Protein AF-A0A2P2JSZ1-F1 (afdb_monomer)

Structure (mmCIF, N/CA/C/O backbone):
data_AF-A0A2P2JSZ1-F1
#
_entry.id   AF-A0A2P2JSZ1-F1
#
loop_
_atom_site.group_PDB
_atom_site.id
_atom_site.type_symbol
_atom_site.label_atom_id
_atom_site.label_alt_id
_atom_site.label_comp_id
_atom_site.label_asym_id
_atom_site.label_entity_id
_atom_site.label_seq_id
_atom_site.pdbx_PDB_ins_code
_atom_site.Cartn_x
_atom_site.Cartn_y
_atom_site.Cartn_z
_atom_site.occupancy
_atom_site.B_iso_or_equiv
_atom_site.auth_seq_id
_atom_site.auth_comp_id
_atom_site.auth_asym_id
_atom_site.auth_atom_id
_atom_site.pdbx_PDB_model_num
ATOM 1 N N . MET A 1 1 ? 4.636 13.038 -25.156 1.00 45.97 1 MET A N 1
ATOM 2 C CA . MET A 1 1 ? 5.310 12.701 -23.878 1.00 45.97 1 MET A CA 1
ATOM 3 C C . MET A 1 1 ? 6.527 13.588 -23.607 1.00 45.97 1 MET A C 1
ATOM 5 O O . MET A 1 1 ? 6.708 13.957 -22.461 1.00 45.97 1 MET A O 1
ATOM 9 N N . ALA A 1 2 ? 7.318 13.991 -24.614 1.00 37.66 2 ALA A N 1
ATOM 10 C CA . ALA A 1 2 ? 8.454 14.906 -24.412 1.00 37.66 2 ALA A CA 1
ATOM 11 C C . ALA A 1 2 ? 8.053 16.355 -24.039 1.00 37.66 2 ALA A C 1
ATOM 13 O O . ALA A 1 2 ? 8.732 16.976 -23.231 1.00 37.66 2 ALA A O 1
ATOM 14 N N . ASP A 1 3 ? 6.916 16.863 -24.533 1.00 37.19 3 ASP A N 1
ATOM 15 C CA . ASP A 1 3 ? 6.483 18.252 -24.266 1.00 37.19 3 ASP A CA 1
ATOM 16 C C . ASP A 1 3 ? 5.994 18.524 -22.834 1.00 37.19 3 ASP A C 1
ATOM 18 O O . ASP A 1 3 ? 6.003 19.665 -22.381 1.00 37.19 3 ASP A O 1
ATOM 22 N N . GLN A 1 4 ? 5.592 17.497 -22.079 1.00 47.41 4 GLN A N 1
ATOM 23 C CA . GLN A 1 4 ? 5.136 17.683 -20.692 1.00 47.41 4 GLN A CA 1
ATOM 24 C C . GLN A 1 4 ? 6.303 17.870 -19.712 1.00 47.41 4 GLN A C 1
ATOM 26 O O . GLN A 1 4 ? 6.125 18.485 -18.664 1.00 47.41 4 GLN A O 1
ATOM 31 N N . ALA A 1 5 ? 7.506 17.411 -20.075 1.00 43.41 5 ALA A N 1
ATOM 32 C CA . ALA A 1 5 ? 8.717 17.644 -19.291 1.00 43.41 5 ALA A CA 1
ATOM 33 C C . ALA A 1 5 ? 9.179 19.112 -19.351 1.00 43.41 5 ALA A C 1
ATOM 35 O O . ALA A 1 5 ? 9.846 19.576 -18.431 1.00 43.41 5 ALA A O 1
ATOM 36 N N . ALA A 1 6 ? 8.800 19.853 -20.401 1.00 41.75 6 ALA A N 1
ATOM 37 C CA . ALA A 1 6 ? 9.182 21.252 -20.578 1.00 41.75 6 ALA A CA 1
ATOM 38 C C . ALA A 1 6 ? 8.296 22.236 -19.791 1.00 41.75 6 ALA A C 1
ATOM 40 O O . ALA A 1 6 ? 8.751 23.330 -19.474 1.00 41.75 6 ALA A O 1
ATOM 41 N N . ASN A 1 7 ? 7.056 21.856 -19.452 1.00 36.38 7 ASN A N 1
ATOM 42 C CA . ASN A 1 7 ? 6.050 22.797 -18.941 1.00 36.38 7 ASN A CA 1
ATOM 43 C C . ASN A 1 7 ? 5.644 22.606 -17.471 1.00 36.38 7 ASN A C 1
ATOM 45 O O . ASN A 1 7 ? 4.663 23.205 -17.037 1.00 36.38 7 ASN A O 1
ATOM 49 N N . GLY A 1 8 ? 6.351 21.772 -16.699 1.00 42.62 8 GLY A N 1
AT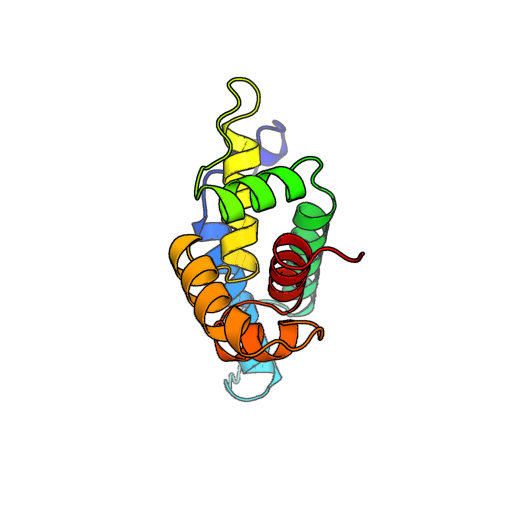OM 50 C CA . GLY A 1 8 ? 6.163 21.624 -15.242 1.00 42.62 8 GLY A CA 1
ATOM 51 C C . GLY A 1 8 ? 4.766 21.176 -14.781 1.00 42.62 8 GLY A C 1
ATOM 52 O O . GLY A 1 8 ? 4.538 20.977 -13.592 1.00 42.62 8 GLY A O 1
ATOM 53 N N . THR A 1 9 ? 3.827 20.987 -15.706 1.00 42.78 9 THR A N 1
ATOM 54 C CA . THR A 1 9 ? 2.455 20.583 -15.424 1.00 42.78 9 THR A CA 1
ATOM 55 C C . THR A 1 9 ? 2.421 19.064 -15.465 1.00 42.78 9 THR A C 1
ATOM 57 O O . THR A 1 9 ? 2.102 18.448 -16.483 1.00 42.78 9 THR A O 1
ATOM 60 N N . LEU A 1 10 ? 2.832 18.451 -14.356 1.00 50.66 10 LEU A N 1
ATOM 61 C CA . LEU A 1 10 ? 2.653 17.024 -14.142 1.00 50.66 10 LEU A CA 1
ATOM 62 C C . LEU A 1 10 ? 1.154 16.752 -14.013 1.00 50.66 10 LEU A C 1
ATOM 64 O O . LEU A 1 10 ? 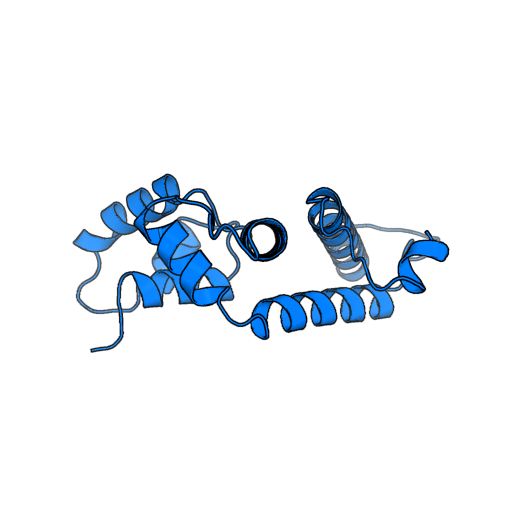0.546 17.001 -12.974 1.00 50.66 10 LEU A O 1
ATOM 68 N N . VAL A 1 11 ? 0.557 16.230 -15.084 1.00 51.78 11 VAL A N 1
ATOM 69 C CA . VAL A 1 11 ? -0.779 15.632 -15.044 1.00 51.78 11 VAL A CA 1
ATOM 70 C C . VAL A 1 11 ? -0.652 14.308 -14.288 1.00 51.78 11 VAL A C 1
ATOM 72 O O . VAL A 1 11 ? -0.605 13.226 -14.870 1.00 51.78 11 VAL A O 1
ATOM 75 N N . PHE A 1 12 ? -0.532 14.395 -12.965 1.00 54.84 12 PHE A N 1
ATOM 76 C CA . PHE A 1 12 ? -0.699 13.274 -12.051 1.00 54.84 12 PHE A CA 1
ATOM 77 C C . PHE A 1 12 ? -2.184 12.901 -12.071 1.00 54.84 12 PHE A C 1
ATOM 79 O O . PHE A 1 12 ? -2.949 13.336 -11.227 1.00 54.84 12 PHE A O 1
ATOM 86 N N . GLY A 1 13 ? -2.623 12.200 -13.114 1.00 55.06 13 GLY A N 1
ATOM 87 C CA . GLY A 1 13 ? -4.038 11.873 -13.316 1.00 55.06 13 GLY A CA 1
ATOM 88 C C . GLY A 1 13 ? -4.327 10.382 -13.404 1.00 55.06 13 GLY A C 1
ATOM 89 O O . GLY A 1 13 ? -5.488 9.996 -13.345 1.00 55.06 13 GLY A O 1
ATOM 90 N N . ASP A 1 14 ? -3.304 9.536 -13.546 1.00 64.12 14 ASP A N 1
ATOM 91 C CA . ASP A 1 14 ? -3.533 8.143 -13.904 1.00 64.12 14 ASP A CA 1
ATOM 92 C C . ASP A 1 14 ? -2.943 7.157 -12.892 1.00 64.12 14 ASP A C 1
ATOM 94 O O . ASP A 1 14 ? -1.738 6.904 -12.829 1.00 64.12 14 ASP A O 1
ATOM 98 N N . SER A 1 15 ? -3.830 6.567 -12.094 1.00 68.38 15 SER A N 1
ATOM 99 C CA . SER A 1 15 ? -3.499 5.469 -11.184 1.00 68.38 15 SER A CA 1
ATOM 100 C C . SER A 1 15 ? -3.024 4.196 -11.917 1.00 68.38 15 SER A C 1
ATOM 102 O O . SER A 1 15 ? -2.364 3.332 -11.327 1.00 68.38 15 SER A O 1
ATOM 104 N N . LEU A 1 16 ? -3.258 4.097 -13.236 1.00 77.00 16 LEU A N 1
ATOM 105 C CA . LEU A 1 16 ? -2.720 3.021 -14.072 1.00 77.00 16 LEU A CA 1
ATOM 106 C C . LEU A 1 16 ? -1.189 3.032 -14.119 1.00 77.00 16 LEU A C 1
ATOM 108 O O . LEU A 1 16 ? -0.591 1.967 -14.285 1.00 77.00 16 LEU A O 1
ATOM 112 N N . VAL A 1 17 ? -0.539 4.189 -1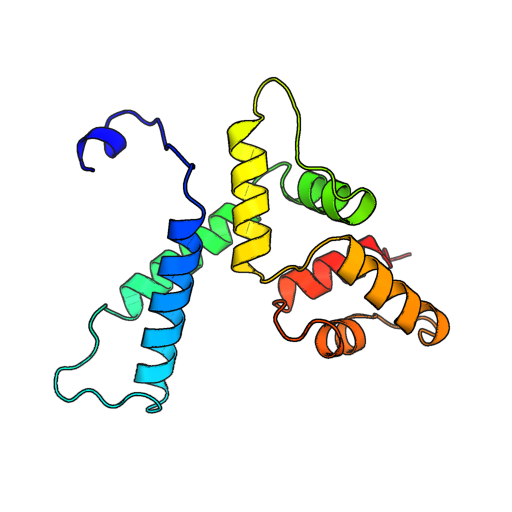3.928 1.00 82.12 17 VAL A N 1
ATOM 113 C CA . VAL A 1 17 ? 0.932 4.292 -13.899 1.00 82.12 17 VAL A CA 1
ATOM 114 C C . VAL A 1 17 ? 1.503 3.486 -12.734 1.00 82.12 17 VAL A C 1
ATOM 116 O O . VAL A 1 17 ? 2.417 2.681 -12.925 1.00 82.12 17 VAL A O 1
ATOM 119 N N . ILE A 1 18 ? 0.914 3.630 -11.543 1.00 88.12 18 ILE A N 1
ATOM 120 C CA . ILE A 1 18 ? 1.308 2.874 -10.350 1.00 88.12 18 ILE A CA 1
ATOM 121 C C . ILE A 1 18 ? 1.095 1.378 -10.555 1.00 88.12 18 ILE A C 1
ATOM 123 O O . ILE A 1 18 ? 1.996 0.577 -10.295 1.00 88.12 18 ILE A O 1
ATOM 127 N N . SER A 1 19 ? -0.071 1.000 -11.070 1.00 86.88 19 SER A N 1
ATOM 128 C CA . SER A 1 19 ? -0.403 -0.406 -11.309 1.00 86.88 19 SER A CA 1
ATOM 129 C C . SER A 1 19 ? 0.539 -1.055 -12.333 1.00 86.88 19 SER A C 1
ATOM 131 O O . SER A 1 19 ? 1.033 -2.162 -12.112 1.00 86.88 19 SER A O 1
ATOM 133 N N . SER A 1 20 ? 0.860 -0.340 -13.414 1.00 89.44 20 SER A N 1
ATOM 134 C CA . SER A 1 20 ? 1.788 -0.798 -14.456 1.00 89.44 20 SER A CA 1
ATOM 135 C C . SER A 1 20 ? 3.212 -0.952 -13.928 1.00 89.44 20 SER A C 1
ATOM 137 O O . SER A 1 20 ? 3.893 -1.928 -14.245 1.00 89.44 20 SER A O 1
ATOM 139 N N . LEU A 1 21 ? 3.663 -0.027 -13.076 1.00 91.19 21 LEU A N 1
ATOM 140 C CA . LEU A 1 21 ? 4.977 -0.132 -12.454 1.00 91.19 21 LEU A CA 1
ATOM 141 C C . LEU A 1 21 ? 5.050 -1.293 -11.457 1.00 91.19 21 LEU A C 1
ATOM 143 O O . LEU A 1 21 ? 6.030 -2.036 -11.478 1.00 91.19 21 LEU A O 1
ATOM 147 N N . LYS A 1 22 ? 4.018 -1.504 -10.627 1.00 91.75 22 LYS A N 1
ATOM 148 C CA . LYS A 1 22 ? 3.953 -2.680 -9.742 1.00 91.75 22 LYS A CA 1
ATOM 149 C C . LYS A 1 22 ? 4.016 -3.977 -10.545 1.00 91.75 22 LYS A C 1
ATOM 151 O O . LYS A 1 22 ? 4.773 -4.869 -10.179 1.00 91.75 22 LYS A O 1
ATOM 156 N N . LEU A 1 23 ? 3.310 -4.053 -11.675 1.00 91.88 23 LEU A N 1
ATOM 157 C CA . LEU A 1 23 ? 3.387 -5.200 -12.581 1.00 91.88 23 LEU A CA 1
ATOM 158 C C . LEU A 1 23 ? 4.809 -5.411 -13.125 1.00 91.88 23 LEU A C 1
ATOM 160 O O . LEU A 1 23 ? 5.307 -6.536 -13.110 1.00 91.88 23 LEU A O 1
ATOM 164 N N . ALA A 1 24 ? 5.479 -4.345 -13.570 1.00 93.19 24 ALA A N 1
ATOM 165 C CA . ALA A 1 24 ? 6.857 -4.422 -14.057 1.00 93.19 24 ALA A CA 1
ATOM 166 C C . ALA A 1 24 ? 7.837 -4.877 -12.960 1.00 93.19 24 ALA A C 1
ATOM 168 O O . ALA A 1 24 ? 8.726 -5.689 -13.228 1.00 93.19 24 ALA A O 1
ATOM 169 N N . LEU A 1 25 ? 7.649 -4.405 -11.722 1.00 93.00 25 LEU A N 1
ATOM 170 C CA . LEU A 1 25 ? 8.420 -4.839 -10.555 1.00 93.00 25 LEU A CA 1
ATOM 171 C C . LEU A 1 25 ? 8.192 -6.323 -10.255 1.00 93.00 25 LEU A C 1
ATOM 173 O O . LEU A 1 25 ? 9.164 -7.066 -10.144 1.00 93.00 25 LEU A O 1
ATOM 177 N N . THR A 1 26 ? 6.938 -6.780 -10.208 1.00 92.44 26 THR A N 1
ATOM 178 C CA . THR A 1 26 ? 6.600 -8.194 -9.978 1.00 92.44 26 THR A CA 1
ATOM 179 C C . THR A 1 26 ? 7.135 -9.098 -11.089 1.00 92.44 26 THR A C 1
ATOM 181 O O . THR A 1 26 ? 7.654 -10.176 -10.806 1.00 92.44 26 THR A O 1
ATOM 184 N N . TYR A 1 27 ? 7.067 -8.662 -12.352 1.00 93.19 27 TYR A N 1
ATOM 185 C CA . TYR A 1 27 ? 7.691 -9.371 -13.472 1.00 93.19 27 TYR A CA 1
ATOM 186 C C . TYR A 1 27 ? 9.202 -9.525 -13.258 1.00 93.19 27 TYR A C 1
ATOM 188 O O . TYR A 1 27 ? 9.745 -10.620 -13.413 1.00 93.19 27 TYR A O 1
ATOM 196 N N . ASN A 1 28 ? 9.884 -8.436 -12.891 1.00 92.12 28 ASN A N 1
ATOM 197 C CA . ASN A 1 28 ? 11.329 -8.449 -12.698 1.00 92.12 28 ASN A CA 1
ATOM 198 C C . ASN A 1 28 ? 11.732 -9.317 -11.497 1.00 92.12 28 ASN A C 1
ATOM 200 O O . ASN A 1 28 ? 12.664 -10.105 -11.607 1.00 92.12 28 ASN A O 1
ATOM 204 N N . GLU A 1 29 ? 10.990 -9.253 -10.393 1.00 91.25 29 GLU A N 1
ATOM 205 C CA . GLU A 1 29 ? 11.190 -10.114 -9.223 1.00 91.25 29 GLU A CA 1
ATOM 206 C C . GLU A 1 29 ? 11.000 -11.598 -9.567 1.00 91.25 29 GLU A C 1
ATOM 208 O O . GLU A 1 29 ? 11.809 -12.446 -9.183 1.00 91.25 29 GLU A O 1
ATOM 213 N N . ALA A 1 30 ? 9.965 -11.933 -10.340 1.00 91.75 30 ALA A N 1
ATOM 214 C CA . ALA A 1 30 ? 9.726 -13.299 -10.791 1.00 91.75 30 ALA A CA 1
ATOM 215 C C . ALA A 1 30 ? 10.835 -13.803 -11.733 1.00 91.75 30 ALA A C 1
ATOM 217 O O . ALA A 1 30 ? 11.213 -14.972 -11.662 1.00 91.75 30 ALA A O 1
ATOM 218 N N . LEU A 1 31 ? 11.399 -12.928 -12.570 1.00 90.38 31 LEU A N 1
ATOM 219 C CA . LEU A 1 31 ? 12.556 -13.249 -13.406 1.00 90.38 31 LEU A CA 1
ATOM 220 C C . LEU A 1 31 ? 13.822 -13.477 -12.563 1.00 90.38 31 LEU A C 1
ATOM 222 O O . LEU A 1 31 ? 14.509 -14.477 -12.748 1.00 90.38 31 LEU A O 1
ATOM 226 N N . LEU A 1 32 ? 14.118 -12.581 -11.615 1.00 88.19 32 LEU A N 1
ATOM 227 C CA . LEU A 1 32 ? 15.304 -12.665 -10.753 1.00 88.19 32 LEU A CA 1
ATOM 228 C C . LEU A 1 32 ? 15.257 -13.862 -9.793 1.00 88.19 32 LEU A C 1
ATOM 230 O O . LEU A 1 32 ? 16.287 -14.465 -9.514 1.00 88.19 32 LEU A O 1
ATOM 234 N N . SER A 1 33 ? 14.067 -14.228 -9.315 1.00 90.00 33 SER A N 1
ATOM 235 C CA . SER A 1 33 ? 13.853 -15.411 -8.469 1.00 90.00 33 SER A CA 1
ATOM 236 C C . SER A 1 33 ? 13.832 -16.732 -9.246 1.00 90.00 33 SER A C 1
ATOM 238 O O . SER A 1 33 ? 13.675 -17.791 -8.642 1.00 90.00 33 SER A O 1
ATOM 240 N N . GLY A 1 34 ? 13.955 -16.696 -10.579 1.00 88.31 34 GLY A N 1
ATOM 241 C CA . GLY A 1 34 ? 13.906 -17.883 -11.438 1.00 88.31 34 GLY A CA 1
ATOM 242 C C . GLY A 1 34 ? 12.507 -18.486 -11.613 1.00 88.31 34 GLY A C 1
ATOM 243 O O . GLY A 1 34 ? 12.369 -19.530 -12.247 1.00 88.31 34 GLY A O 1
ATOM 244 N N . ARG A 1 35 ? 11.456 -17.836 -11.090 1.00 89.88 35 ARG A N 1
ATOM 245 C CA . ARG A 1 35 ? 10.052 -18.249 -11.275 1.00 89.88 35 ARG A CA 1
ATOM 246 C C . ARG A 1 35 ? 9.574 -18.041 -12.711 1.00 89.88 35 ARG A C 1
ATOM 248 O O . ARG A 1 35 ? 8.694 -18.762 -13.171 1.00 89.88 35 ARG A O 1
ATOM 255 N N . LEU A 1 36 ? 10.140 -17.055 -13.403 1.00 87.31 36 LEU A N 1
ATOM 256 C CA . LEU A 1 36 ? 9.998 -16.859 -14.840 1.00 87.31 36 LEU A CA 1
ATOM 257 C C . LEU A 1 36 ? 11.332 -17.163 -15.514 1.00 87.31 36 LEU A C 1
ATOM 259 O O . LEU A 1 36 ? 12.352 -16.557 -15.198 1.00 87.31 36 LEU A O 1
ATOM 263 N N . THR A 1 37 ? 11.316 -18.073 -16.482 1.00 82.88 37 THR A N 1
ATOM 264 C CA . THR A 1 37 ? 12.479 -18.372 -17.318 1.00 82.88 37 THR A CA 1
ATOM 265 C C . THR A 1 37 ? 12.380 -17.593 -18.622 1.00 82.88 37 THR A C 1
ATOM 267 O O . THR A 1 37 ? 11.407 -17.750 -19.360 1.00 82.88 37 THR A O 1
ATOM 270 N N . ASN A 1 38 ? 13.389 -16.784 -18.941 1.00 78.06 38 ASN A N 1
ATOM 271 C CA . ASN A 1 38 ? 13.492 -16.127 -20.241 1.00 78.06 38 ASN A CA 1
ATOM 272 C C . ASN A 1 38 ? 14.899 -16.323 -20.812 1.00 78.06 38 ASN A C 1
ATOM 274 O O . ASN A 1 38 ? 15.891 -15.937 -20.200 1.00 78.06 38 ASN A O 1
ATOM 278 N N . THR A 1 39 ? 14.977 -16.910 -22.004 1.00 73.25 39 THR A N 1
ATOM 279 C CA . THR A 1 39 ? 16.237 -17.181 -22.711 1.00 73.25 39 THR A CA 1
ATOM 280 C C . THR A 1 39 ? 16.868 -15.925 -23.316 1.00 73.25 39 THR A C 1
ATOM 282 O O . THR A 1 39 ? 18.046 -15.944 -23.658 1.00 73.25 39 THR A O 1
ATOM 285 N N . ARG A 1 40 ? 16.110 -14.826 -23.437 1.00 77.62 40 ARG A N 1
ATOM 286 C CA . ARG A 1 40 ? 16.555 -13.539 -24.003 1.00 77.62 40 ARG A CA 1
ATOM 287 C C . ARG A 1 40 ? 16.836 -12.461 -22.946 1.00 77.62 40 ARG A C 1
ATOM 289 O O . ARG A 1 40 ? 17.051 -11.309 -23.308 1.00 77.62 40 ARG A O 1
ATOM 296 N N . GLY A 1 41 ? 16.847 -12.814 -21.659 1.00 74.00 41 GLY A N 1
ATOM 297 C CA . GLY A 1 41 ? 17.004 -11.855 -20.560 1.00 74.00 41 GLY A CA 1
ATOM 298 C C . GLY A 1 41 ? 15.705 -11.121 -20.195 1.00 74.00 41 GLY A C 1
ATOM 299 O O . GLY A 1 41 ? 14.612 -11.529 -20.580 1.00 74.00 41 GLY A O 1
ATOM 300 N N . GLY A 1 42 ? 15.802 -10.060 -19.389 1.00 79.31 42 GLY A N 1
ATOM 301 C CA . GLY A 1 42 ? 14.641 -9.275 -18.946 1.00 79.31 42 GLY A CA 1
ATOM 302 C C . GLY A 1 42 ? 14.180 -8.233 -19.966 1.00 79.31 42 GLY A C 1
ATOM 303 O O . GLY A 1 42 ? 15.004 -7.646 -20.656 1.00 79.31 42 GLY A O 1
ATOM 304 N N . ILE A 1 43 ? 12.867 -7.967 -20.026 1.00 84.25 43 ILE A N 1
ATOM 305 C CA . ILE A 1 43 ? 12.280 -6.919 -20.888 1.00 84.25 43 ILE A CA 1
ATOM 306 C C . ILE A 1 43 ? 12.754 -5.525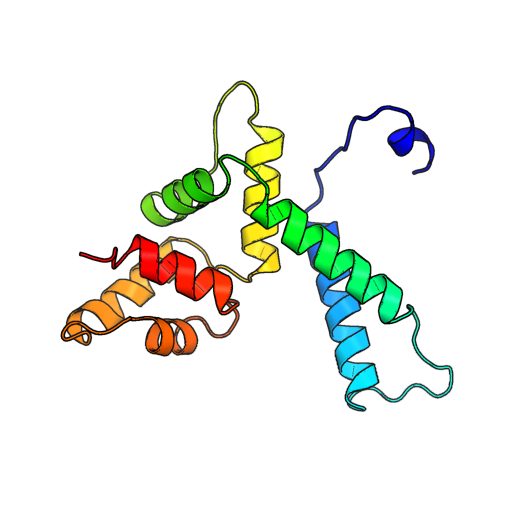 -20.453 1.00 84.25 43 ILE A C 1
ATOM 308 O O . ILE A 1 43 ? 13.038 -4.670 -21.285 1.00 84.25 43 ILE A O 1
ATOM 312 N N . VAL A 1 44 ? 12.845 -5.304 -19.139 1.00 84.81 44 VAL A N 1
ATOM 313 C CA . VAL A 1 44 ? 13.267 -4.038 -18.531 1.00 84.81 44 VAL A CA 1
ATOM 314 C C . VAL A 1 44 ? 14.435 -4.305 -17.587 1.00 84.81 44 VAL A C 1
ATOM 316 O O . VAL A 1 44 ? 14.451 -5.317 -16.881 1.00 84.81 44 VAL A O 1
ATOM 319 N N . GLN A 1 45 ? 15.411 -3.394 -17.566 1.00 87.88 45 GLN A N 1
ATOM 320 C CA . GLN A 1 45 ? 16.566 -3.480 -16.675 1.00 87.88 45 GLN A CA 1
ATOM 321 C C . GLN A 1 45 ? 16.139 -3.371 -15.203 1.00 87.88 45 GLN A C 1
ATOM 323 O O . GLN A 1 45 ? 15.405 -2.459 -14.822 1.00 87.88 45 GLN A O 1
ATOM 328 N N . SER A 1 46 ? 16.639 -4.282 -14.365 1.00 88.31 46 SER A N 1
ATOM 329 C CA . SER A 1 46 ? 16.319 -4.333 -12.930 1.00 88.31 46 SER A CA 1
ATOM 330 C C . SER A 1 46 ? 16.762 -3.075 -12.183 1.00 88.31 46 SER A C 1
ATOM 332 O O . SER A 1 46 ? 16.018 -2.566 -11.351 1.00 88.31 46 SER A O 1
ATOM 334 N N . ILE A 1 47 ? 17.938 -2.533 -12.518 1.00 90.31 47 ILE A N 1
ATOM 335 C CA . ILE A 1 47 ? 18.478 -1.312 -11.902 1.00 90.31 47 ILE A CA 1
ATOM 336 C C . ILE A 1 47 ? 17.541 -0.128 -12.149 1.00 90.31 47 ILE A C 1
ATOM 338 O O . ILE A 1 47 ? 17.190 0.578 -11.210 1.00 90.31 47 ILE A O 1
ATOM 342 N N . PHE A 1 48 ? 17.080 0.047 -13.390 1.00 91.69 48 PHE A N 1
ATOM 343 C CA . PHE A 1 48 ? 16.143 1.113 -13.746 1.00 91.69 48 PHE A CA 1
ATOM 344 C C . PHE A 1 48 ? 14.832 1.013 -12.953 1.00 91.69 48 PHE A C 1
ATOM 346 O O . PHE A 1 48 ? 14.380 2.001 -12.375 1.00 91.69 48 PHE A O 1
ATOM 353 N N . LEU A 1 49 ? 14.250 -0.188 -12.863 1.00 92.88 49 LEU A N 1
ATOM 354 C CA . LEU A 1 49 ? 13.043 -0.415 -12.064 1.00 92.88 49 LEU A CA 1
ATOM 355 C C . LEU A 1 49 ? 13.278 -0.166 -10.569 1.00 92.88 49 LEU A C 1
ATOM 357 O O . LEU A 1 49 ? 12.423 0.419 -9.908 1.00 92.88 49 LEU A O 1
ATOM 361 N N . GLY A 1 50 ? 14.440 -0.560 -10.044 1.00 91.69 50 GLY A N 1
ATOM 362 C CA . GLY A 1 50 ? 14.840 -0.275 -8.667 1.00 91.69 50 GLY A CA 1
ATOM 363 C C . GLY A 1 50 ? 14.936 1.226 -8.385 1.00 91.69 50 GLY A C 1
ATOM 364 O O . GLY A 1 50 ? 14.428 1.691 -7.365 1.00 91.69 50 GLY A O 1
ATOM 365 N N . SER A 1 51 ? 15.515 1.999 -9.308 1.00 93.31 51 SER A N 1
ATOM 366 C CA . SER A 1 51 ? 15.570 3.462 -9.214 1.00 93.31 51 SER A CA 1
ATOM 367 C C . SER A 1 51 ? 14.177 4.095 -9.240 1.00 93.31 51 SER A C 1
ATOM 369 O O . SER A 1 51 ? 13.895 4.956 -8.412 1.00 93.31 51 SER A O 1
ATOM 371 N N . LEU A 1 52 ? 13.283 3.639 -10.127 1.00 92.69 52 LEU A N 1
ATOM 372 C CA . LEU A 1 52 ? 11.897 4.124 -10.176 1.00 92.69 52 LEU A CA 1
ATOM 373 C C . LEU A 1 52 ? 11.127 3.814 -8.891 1.00 92.69 52 LEU A C 1
ATOM 375 O O . LEU A 1 52 ? 10.438 4.685 -8.364 1.00 92.69 52 LEU A O 1
ATOM 379 N N . LYS A 1 53 ? 11.267 2.588 -8.369 1.00 93.38 53 LYS A N 1
ATOM 380 C CA . LYS A 1 53 ? 10.666 2.177 -7.096 1.00 93.38 53 LYS A CA 1
ATOM 381 C C . LYS A 1 53 ? 11.077 3.135 -5.978 1.00 93.38 53 LYS A C 1
ATOM 383 O O . LYS A 1 53 ? 10.215 3.683 -5.296 1.00 93.38 53 LYS A O 1
ATOM 388 N N . LYS A 1 54 ? 12.385 3.370 -5.840 1.00 93.19 54 LYS A N 1
ATOM 389 C CA . LYS A 1 54 ? 12.943 4.261 -4.819 1.00 93.19 54 LYS A CA 1
ATOM 390 C C . LYS A 1 54 ? 12.428 5.694 -4.972 1.00 93.19 54 LYS A C 1
ATOM 392 O O . LYS A 1 54 ? 12.011 6.283 -3.984 1.00 93.19 54 LYS A O 1
ATOM 397 N N . GLN A 1 55 ? 12.396 6.219 -6.197 1.00 91.62 55 GLN A N 1
ATOM 398 C CA . GLN A 1 55 ? 11.908 7.573 -6.467 1.00 91.62 55 GLN A CA 1
ATOM 399 C C . GLN A 1 55 ? 10.447 7.758 -6.032 1.00 91.62 55 GLN A C 1
ATOM 401 O O . GLN A 1 55 ? 10.103 8.787 -5.458 1.00 91.62 55 GLN A O 1
ATOM 406 N N . ILE A 1 56 ? 9.584 6.768 -6.284 1.00 91.00 56 ILE A N 1
ATOM 407 C CA . ILE A 1 56 ? 8.180 6.821 -5.851 1.00 91.00 56 ILE A CA 1
ATOM 408 C C . ILE A 1 56 ? 8.067 6.725 -4.335 1.00 91.00 56 ILE A C 1
ATOM 410 O O . ILE A 1 56 ? 7.319 7.491 -3.736 1.00 91.00 56 ILE A O 1
ATOM 414 N N . GLU A 1 57 ? 8.807 5.815 -3.703 1.00 92.06 57 GLU A N 1
ATOM 415 C CA . GLU A 1 57 ? 8.796 5.675 -2.244 1.00 92.06 57 GLU A CA 1
ATOM 416 C C . GLU A 1 57 ? 9.277 6.953 -1.546 1.00 92.06 57 GLU A C 1
ATOM 418 O O . GLU A 1 57 ? 8.672 7.375 -0.562 1.00 92.06 57 GLU A O 1
ATOM 423 N N . GLU A 1 58 ? 10.315 7.604 -2.072 1.00 91.06 58 GLU A N 1
ATOM 424 C CA . GLU A 1 58 ? 10.791 8.901 -1.583 1.00 91.06 58 GLU A CA 1
ATOM 425 C C . GLU A 1 58 ? 9.759 10.007 -1.814 1.00 91.06 58 GLU A C 1
ATOM 427 O O . GLU A 1 58 ? 9.467 10.761 -0.891 1.00 91.06 58 GLU A O 1
ATOM 432 N N . MET A 1 59 ? 9.143 10.071 -2.998 1.00 89.69 59 MET A N 1
ATOM 433 C CA . MET A 1 59 ? 8.097 11.053 -3.297 1.00 89.69 59 MET A CA 1
ATOM 434 C C . MET A 1 59 ? 6.900 10.923 -2.344 1.00 89.69 59 MET A C 1
ATOM 436 O O . MET A 1 59 ? 6.412 11.925 -1.828 1.00 89.69 59 MET A O 1
ATOM 440 N N . LEU A 1 60 ? 6.448 9.694 -2.076 1.00 90.19 60 LEU A N 1
ATOM 441 C CA . LEU A 1 60 ? 5.356 9.435 -1.138 1.00 90.19 60 LEU A CA 1
ATOM 442 C C . LEU A 1 60 ? 5.761 9.755 0.310 1.00 90.19 60 LEU A C 1
ATOM 444 O O . LEU A 1 60 ? 4.943 10.256 1.070 1.00 90.19 60 LEU A O 1
ATOM 448 N N . ARG A 1 61 ? 7.014 9.510 0.709 1.00 86.44 61 ARG A N 1
ATOM 449 C CA . ARG A 1 61 ? 7.495 9.819 2.069 1.00 86.44 61 ARG A CA 1
ATOM 450 C C . ARG A 1 61 ? 7.715 11.311 2.319 1.00 86.44 61 ARG A C 1
ATOM 452 O O . ARG A 1 61 ? 7.478 11.767 3.432 1.00 86.44 61 ARG A O 1
ATOM 459 N N . CYS A 1 62 ? 8.181 12.054 1.319 1.00 78.38 62 CYS A N 1
ATOM 460 C CA . CYS A 1 62 ? 8.505 13.478 1.441 1.00 78.38 62 CYS A CA 1
ATOM 461 C C . CYS A 1 62 ? 7.295 14.402 1.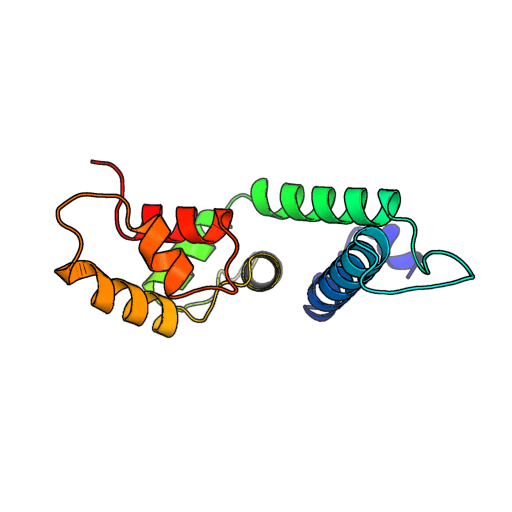239 1.00 78.38 62 CYS A C 1
ATOM 463 O O . CYS A 1 62 ? 7.436 15.615 1.374 1.00 78.38 62 CYS A O 1
ATOM 465 N N . SER A 1 63 ? 6.122 13.863 0.894 1.00 81.12 63 SER A N 1
ATOM 466 C CA . SER A 1 63 ? 4.919 14.670 0.706 1.00 81.12 63 SER A CA 1
ATOM 467 C C . SER A 1 63 ? 4.410 15.213 2.039 1.00 81.12 63 SER A C 1
ATOM 469 O O . SER A 1 63 ? 3.835 14.481 2.849 1.00 81.12 63 SER A O 1
ATOM 471 N N . GLU A 1 64 ? 4.549 16.522 2.231 1.00 77.31 64 GLU A N 1
ATOM 472 C CA . GLU A 1 64 ? 3.863 17.240 3.303 1.00 77.31 64 GLU A CA 1
ATOM 473 C C . GLU A 1 64 ? 2.342 17.040 3.165 1.00 77.31 64 GLU A C 1
ATOM 475 O O . GLU A 1 64 ? 1.803 17.022 2.060 1.00 77.31 64 GLU A O 1
ATOM 480 N N . GLY A 1 65 ? 1.642 16.812 4.277 1.00 83.81 65 GLY A N 1
ATOM 481 C CA . GLY A 1 65 ? 0.185 16.617 4.290 1.00 83.81 65 GLY A CA 1
ATOM 482 C C . GLY A 1 65 ? -0.308 15.194 3.996 1.00 83.81 65 GLY A C 1
ATOM 483 O O . GLY A 1 65 ? -1.339 14.813 4.546 1.00 83.81 65 GLY A O 1
ATOM 484 N N . LEU A 1 66 ? 0.449 14.354 3.275 1.00 89.69 66 LEU A N 1
ATOM 485 C CA . LEU A 1 66 ? -0.013 13.003 2.906 1.00 89.69 66 LEU A CA 1
ATOM 486 C C . LEU A 1 66 ? -0.335 12.130 4.127 1.00 89.69 66 LEU A C 1
ATOM 488 O O . LEU A 1 66 ? -1.293 11.361 4.104 1.00 89.69 66 LEU A O 1
ATOM 492 N N . LYS A 1 67 ? 0.437 12.258 5.212 1.00 90.38 67 LYS A N 1
ATOM 493 C CA . LYS A 1 67 ? 0.163 11.536 6.465 1.00 90.38 67 LYS A CA 1
ATOM 494 C C . LYS A 1 67 ? -1.172 11.964 7.089 1.00 90.38 67 LYS A C 1
ATOM 496 O O . LYS A 1 67 ? -1.934 11.112 7.537 1.00 90.38 67 LYS A O 1
ATOM 501 N N . ASN A 1 68 ? -1.491 13.258 7.063 1.00 90.56 68 ASN A N 1
ATOM 502 C CA . ASN A 1 68 ? -2.767 13.770 7.571 1.00 90.56 68 ASN A CA 1
ATOM 503 C C . ASN A 1 68 ? -3.939 13.335 6.685 1.00 90.56 68 ASN A C 1
ATOM 505 O O . ASN A 1 68 ? -4.991 12.953 7.198 1.00 90.56 68 ASN A O 1
ATOM 509 N N . ASP A 1 69 ? -3.745 13.341 5.367 1.00 92.00 69 ASP A N 1
ATOM 510 C CA . ASP A 1 69 ? -4.725 12.853 4.397 1.00 92.00 69 ASP A CA 1
ATOM 511 C C . ASP A 1 69 ? -4.992 11.355 4.583 1.00 92.00 69 ASP A C 1
ATOM 513 O O . ASP A 1 69 ? -6.146 10.923 4.616 1.00 92.00 69 ASP A O 1
ATOM 517 N N . LEU A 1 70 ? -3.934 10.564 4.795 1.00 93.69 70 LEU A N 1
ATOM 518 C CA . LEU A 1 70 ? -4.042 9.147 5.126 1.00 93.69 70 LEU A CA 1
ATOM 519 C C . LEU A 1 70 ? -4.833 8.950 6.421 1.00 93.69 70 LEU A C 1
ATOM 521 O O . LEU A 1 70 ? -5.743 8.130 6.447 1.00 93.69 70 LEU A O 1
ATOM 525 N N . TYR A 1 71 ? -4.528 9.698 7.480 1.00 92.50 71 TYR A N 1
ATOM 526 C CA . TYR A 1 71 ? -5.226 9.575 8.763 1.00 92.50 71 TYR A CA 1
ATOM 527 C C . TYR A 1 71 ? -6.701 9.979 8.647 1.00 92.50 71 TYR A C 1
ATOM 529 O O . TYR A 1 71 ? -7.574 9.268 9.141 1.00 92.50 71 TYR A O 1
ATOM 537 N N . THR A 1 72 ? -7.001 11.051 7.913 1.00 93.31 72 THR A N 1
ATOM 538 C CA . THR A 1 72 ? -8.377 11.473 7.607 1.00 93.31 72 THR A CA 1
ATOM 539 C C . THR A 1 72 ? -9.132 10.392 6.830 1.00 93.31 72 THR A C 1
ATOM 541 O O . THR A 1 72 ? -10.294 10.097 7.134 1.00 93.31 72 THR A O 1
ATOM 544 N N . TYR A 1 73 ? -8.471 9.751 5.864 1.00 94.44 73 TYR A N 1
ATOM 545 C CA . TYR A 1 73 ? -9.024 8.627 5.115 1.00 94.44 73 TYR A CA 1
ATOM 546 C C . TYR A 1 73 ? -9.235 7.389 5.998 1.00 94.44 73 TYR A C 1
ATOM 548 O O . TYR A 1 73 ? -10.284 6.747 5.920 1.00 94.44 73 TYR A O 1
ATOM 556 N N . LEU A 1 74 ? -8.287 7.050 6.874 1.00 93.81 74 LEU A N 1
ATOM 557 C CA . LEU A 1 74 ? -8.426 5.934 7.813 1.00 93.81 74 LEU A CA 1
ATOM 558 C C . LEU A 1 74 ? -9.594 6.167 8.780 1.00 93.81 74 LEU A C 1
ATOM 560 O O . LEU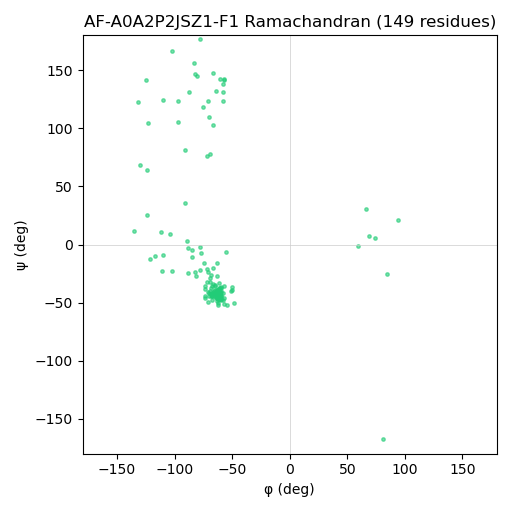 A 1 74 ? -10.399 5.253 8.988 1.00 93.81 74 LEU A O 1
ATOM 564 N N . ASP A 1 75 ? -9.741 7.390 9.289 1.00 92.75 75 ASP A N 1
ATOM 565 C CA . ASP A 1 75 ? -10.807 7.762 10.216 1.00 92.75 75 ASP A CA 1
ATOM 566 C C . ASP A 1 75 ? -12.184 7.820 9.556 1.00 92.75 75 ASP A C 1
ATOM 568 O O . ASP A 1 75 ? -13.142 7.240 10.050 1.00 92.75 75 ASP A O 1
ATOM 572 N N . SER A 1 76 ? -12.325 8.503 8.426 1.00 91.06 76 SER A N 1
ATOM 573 C CA . SER A 1 76 ? -13.648 8.849 7.886 1.00 91.06 76 SER A CA 1
ATOM 574 C C . SER A 1 76 ? -13.948 8.217 6.527 1.00 91.06 76 SER A C 1
ATOM 576 O O . SER A 1 76 ? -15.084 8.274 6.058 1.00 91.06 76 SER A O 1
ATOM 578 N N . GLY A 1 77 ? -12.949 7.608 5.886 1.00 90.56 77 GLY A N 1
ATOM 579 C CA . GLY A 1 77 ? -13.025 7.155 4.497 1.00 90.56 77 GLY A CA 1
ATOM 580 C C . GLY A 1 77 ? -13.088 8.298 3.482 1.00 90.56 77 GLY A C 1
ATOM 581 O O . GLY A 1 77 ? -13.334 8.038 2.306 1.00 90.56 77 GLY A O 1
ATOM 582 N N . ARG A 1 78 ? -12.917 9.553 3.917 1.00 90.50 78 ARG A N 1
ATOM 583 C CA . ARG A 1 78 ? -12.977 10.725 3.041 1.00 90.50 78 ARG A CA 1
ATOM 584 C C . ARG A 1 78 ? -11.667 10.915 2.291 1.00 90.50 78 ARG A C 1
ATOM 586 O O . ARG A 1 78 ? -10.5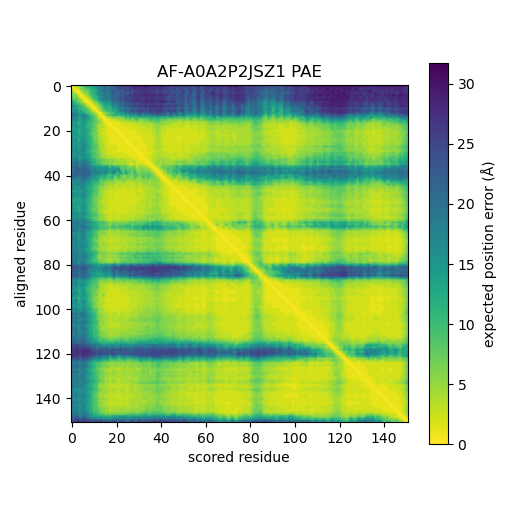91 10.654 2.821 1.00 90.50 78 ARG A O 1
ATOM 593 N N . TRP A 1 79 ? -11.796 11.388 1.059 1.00 89.19 79 TRP A N 1
ATOM 594 C CA . TRP A 1 79 ? -10.676 11.852 0.253 1.00 89.19 79 TRP A CA 1
ATOM 595 C C . TRP A 1 79 ? -10.334 13.308 0.604 1.00 89.19 79 TRP A C 1
ATOM 597 O O . TRP A 1 79 ? -11.219 14.025 1.082 1.00 89.19 79 TRP A O 1
ATOM 607 N N . PRO A 1 80 ? -9.090 13.753 0.363 1.00 85.94 80 PRO A N 1
ATOM 608 C CA . PRO A 1 80 ? -8.703 15.153 0.505 1.00 85.94 80 PRO A CA 1
ATOM 609 C C . PRO A 1 80 ? -9.575 16.029 -0.403 1.00 85.94 80 PRO A C 1
ATOM 611 O O . PRO A 1 80 ? -9.636 15.789 -1.605 1.00 85.94 80 PRO A O 1
ATOM 614 N N . SER A 1 81 ? -10.267 17.021 0.161 1.00 72.50 81 SER A N 1
ATOM 615 C CA . SER A 1 81 ? -11.220 17.867 -0.580 1.00 72.50 81 SER A CA 1
ATOM 616 C C . SER A 1 81 ? -10.903 19.365 -0.488 1.00 72.50 81 SER A C 1
ATOM 618 O O . SER A 1 81 ? -11.812 20.188 -0.556 1.00 72.50 81 SER A O 1
ATOM 620 N N . ASP A 1 82 ? -9.642 19.742 -0.256 1.00 62.38 82 ASP A N 1
ATOM 621 C CA . ASP A 1 82 ? -9.283 21.157 -0.116 1.00 62.38 82 ASP A CA 1
ATOM 622 C C . ASP A 1 82 ? -9.267 21.874 -1.475 1.00 62.38 82 ASP A C 1
ATOM 624 O O . ASP A 1 82 ? -8.432 21.593 -2.337 1.00 62.38 82 ASP A O 1
ATOM 628 N N . GLU A 1 83 ? -10.136 22.882 -1.607 1.00 57.31 83 GLU A N 1
ATOM 629 C CA . GLU A 1 83 ? -10.481 23.655 -2.818 1.00 57.31 83 GLU A CA 1
ATOM 630 C C . GLU A 1 83 ? -9.298 24.329 -3.558 1.00 57.31 83 GLU A C 1
ATOM 632 O O . GLU A 1 83 ? -9.478 24.906 -4.629 1.00 57.31 83 GLU A O 1
ATOM 637 N N . LYS A 1 84 ? -8.075 24.299 -3.006 1.00 58.81 84 LYS A N 1
ATOM 638 C CA . LYS A 1 84 ? -6.878 24.954 -3.578 1.00 58.81 84 LYS A CA 1
ATOM 639 C C . LYS A 1 84 ? -5.815 23.984 -4.110 1.00 58.81 84 LYS A C 1
ATOM 641 O O . LYS A 1 84 ? -5.035 2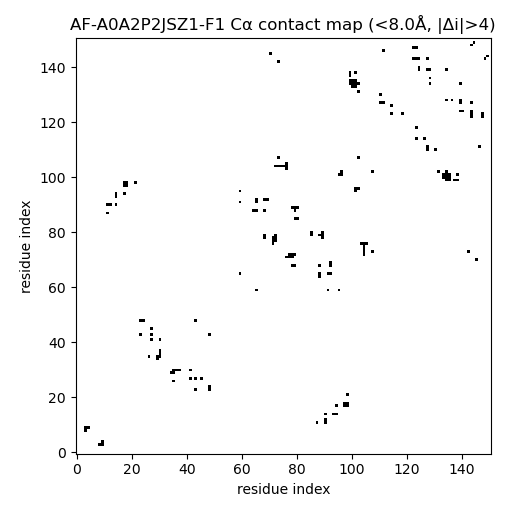4.381 -4.970 1.00 58.81 84 LYS A O 1
ATOM 646 N N . GLN A 1 85 ? -5.790 22.736 -3.631 1.00 58.50 85 GLN A N 1
ATOM 647 C CA . GLN A 1 85 ? -4.758 21.725 -3.941 1.00 58.50 85 GLN A CA 1
ATOM 648 C C . GLN A 1 85 ? -5.363 20.337 -4.261 1.00 58.50 85 GLN A C 1
ATOM 650 O O . GLN A 1 85 ? -4.650 19.334 -4.342 1.00 58.50 85 GLN A O 1
ATOM 655 N N . GLU A 1 86 ? -6.684 20.295 -4.450 1.00 62.22 86 GLU A N 1
ATOM 656 C CA . GLU A 1 86 ? -7.570 19.123 -4.415 1.00 62.22 86 GLU A CA 1
ATOM 657 C C . GLU A 1 86 ? -7.100 17.930 -5.263 1.00 62.22 86 GLU A C 1
ATOM 659 O O . GLU A 1 86 ? -7.226 16.770 -4.861 1.00 62.22 86 GLU A O 1
ATOM 664 N N . GLY A 1 87 ? -6.498 18.210 -6.423 1.00 71.50 87 GLY A N 1
ATOM 665 C CA . GLY A 1 87 ? -6.044 17.176 -7.350 1.00 71.50 87 GLY A CA 1
ATOM 666 C C . GLY A 1 87 ? -4.792 16.434 -6.884 1.00 71.50 87 GLY A C 1
ATOM 667 O O . GLY A 1 87 ? -4.734 15.211 -6.968 1.00 71.50 87 GLY A O 1
ATOM 668 N N . ILE A 1 88 ? -3.784 17.149 -6.378 1.00 79.75 88 ILE A N 1
ATOM 669 C CA . ILE A 1 88 ? -2.466 16.550 -6.116 1.00 79.75 88 ILE A CA 1
ATOM 670 C C . ILE A 1 88 ? -2.527 15.648 -4.884 1.00 79.75 88 ILE A C 1
ATOM 672 O O . ILE A 1 88 ? -2.081 14.505 -4.948 1.00 79.75 88 ILE A O 1
ATOM 676 N N . ASN A 1 89 ? -3.138 16.116 -3.795 1.00 84.94 89 ASN A N 1
ATOM 677 C CA . ASN A 1 89 ? -3.224 15.354 -2.547 1.00 84.94 89 ASN A CA 1
ATOM 678 C C . ASN A 1 89 ? -4.068 14.085 -2.714 1.00 84.94 89 ASN A C 1
ATOM 680 O O . ASN A 1 89 ? -3.664 13.005 -2.284 1.00 84.94 89 ASN A O 1
ATOM 684 N N . SER A 1 90 ? -5.197 14.187 -3.421 1.00 86.31 90 SER A N 1
ATOM 685 C CA . SER A 1 90 ? -6.029 13.027 -3.757 1.00 86.31 90 SER A CA 1
ATOM 686 C C . SER A 1 90 ? -5.269 11.999 -4.589 1.00 86.31 90 SER A C 1
ATOM 688 O O . SER A 1 90 ? -5.368 10.794 -4.340 1.00 86.31 90 SER A O 1
ATOM 690 N N . VAL A 1 91 ? -4.465 12.453 -5.553 1.00 86.38 91 VAL A N 1
ATOM 691 C CA . VAL A 1 91 ? -3.674 11.552 -6.391 1.00 86.38 91 VAL A CA 1
ATOM 692 C C . VAL A 1 91 ? -2.548 10.910 -5.590 1.00 86.38 91 VAL A C 1
ATOM 694 O O . VAL A 1 91 ? -2.398 9.691 -5.659 1.00 86.38 91 VAL A O 1
ATOM 697 N N . LEU A 1 92 ? -1.820 11.673 -4.773 1.00 88.88 92 LEU A N 1
ATOM 698 C CA . LEU A 1 92 ? -0.771 11.140 -3.902 1.00 88.88 92 LEU A CA 1
ATOM 699 C C . LEU A 1 92 ? -1.323 10.126 -2.899 1.00 88.88 92 LEU A C 1
ATOM 701 O O . LEU A 1 92 ? -0.733 9.057 -2.735 1.00 88.88 92 LEU A O 1
ATOM 705 N N . LEU A 1 93 ? -2.490 10.395 -2.306 1.00 91.12 93 LEU A N 1
ATOM 706 C CA . LEU A 1 93 ? -3.180 9.426 -1.460 1.00 91.12 93 LEU A CA 1
ATOM 707 C C . LEU A 1 93 ? -3.560 8.178 -2.259 1.00 91.12 93 LEU A C 1
ATOM 709 O O . LEU A 1 93 ? -3.276 7.066 -1.822 1.00 91.12 93 LEU A O 1
ATOM 713 N N . SER A 1 94 ? -4.135 8.326 -3.454 1.00 90.56 94 SER A N 1
ATOM 714 C CA . SER A 1 94 ? -4.501 7.173 -4.288 1.00 90.56 94 SER A CA 1
ATOM 715 C C . SER A 1 94 ? -3.282 6.312 -4.640 1.00 90.56 94 SER A C 1
ATOM 717 O O . SER A 1 94 ? -3.344 5.082 -4.578 1.00 90.56 94 SER A O 1
ATOM 719 N N . TRP A 1 95 ? -2.150 6.954 -4.931 1.00 91.75 95 TRP A N 1
ATOM 720 C CA . TRP A 1 95 ? -0.886 6.297 -5.222 1.00 91.75 95 TRP A CA 1
ATOM 721 C C . TRP A 1 95 ? -0.341 5.591 -3.992 1.00 91.75 95 TRP A C 1
ATOM 723 O O . TRP A 1 95 ? 0.048 4.435 -4.105 1.00 91.75 95 TRP A O 1
ATOM 733 N N . TYR A 1 96 ? -0.372 6.230 -2.821 1.00 93.38 96 TYR A N 1
ATOM 734 C CA . TYR A 1 96 ? 0.022 5.610 -1.559 1.00 93.38 96 TYR A CA 1
ATOM 735 C C . TYR A 1 96 ? -0.798 4.346 -1.283 1.00 93.38 96 TYR A C 1
ATOM 737 O O . TYR A 1 96 ? -0.233 3.270 -1.063 1.00 93.38 96 TYR A O 1
ATOM 745 N N . LEU A 1 97 ? -2.130 4.454 -1.357 1.00 93.56 97 LEU A N 1
ATOM 746 C CA . LEU A 1 97 ? -3.036 3.339 -1.091 1.00 93.56 97 LEU A CA 1
ATOM 747 C C . LEU A 1 97 ? -2.770 2.174 -2.056 1.00 93.56 97 LEU A C 1
ATOM 749 O O . LEU A 1 97 ? -2.651 1.028 -1.626 1.00 93.56 97 LEU A O 1
ATOM 753 N N . GLN A 1 98 ? -2.591 2.451 -3.350 1.00 92.75 98 GLN A N 1
ATOM 754 C CA . GLN A 1 98 ? -2.281 1.418 -4.340 1.00 92.75 98 GLN A CA 1
ATOM 755 C C . GLN A 1 98 ? -0.869 0.844 -4.190 1.00 92.75 98 GLN A C 1
ATOM 757 O O . GLN A 1 98 ? -0.684 -0.373 -4.302 1.00 92.75 98 GLN A O 1
ATOM 762 N N . TRP A 1 99 ? 0.132 1.690 -3.933 1.00 93.62 99 TRP A N 1
ATOM 763 C CA . TRP A 1 99 ? 1.536 1.301 -3.808 1.00 93.62 99 TRP A CA 1
ATOM 764 C C . TRP A 1 99 ? 1.728 0.344 -2.641 1.00 93.62 99 TRP A C 1
ATOM 766 O O . TRP A 1 99 ? 2.224 -0.770 -2.830 1.00 93.62 99 TRP A O 1
ATOM 776 N N . PHE A 1 100 ? 1.209 0.716 -1.474 1.00 93.62 100 PHE A N 1
ATOM 777 C CA . PHE A 1 100 ? 1.316 -0.077 -0.256 1.00 93.62 100 PHE A CA 1
ATOM 778 C C . PHE A 1 100 ? 0.176 -1.086 -0.068 1.00 93.62 100 PHE A C 1
ATOM 780 O O . PHE A 1 100 ? 0.163 -1.795 0.933 1.00 93.62 100 PHE A O 1
ATOM 787 N N . GLY A 1 101 ? -0.753 -1.200 -1.024 1.00 93.12 101 GLY A N 1
ATOM 788 C CA . GLY A 1 101 ? -1.823 -2.204 -0.991 1.00 93.12 101 GLY A CA 1
ATOM 789 C C . GLY A 1 101 ? -2.827 -1.992 0.144 1.00 93.12 101 GLY A C 1
ATOM 790 O O . GLY A 1 101 ? -3.378 -2.961 0.660 1.00 93.12 101 GLY A O 1
ATOM 791 N N . VAL A 1 102 ? -3.040 -0.739 0.547 1.00 95.00 102 VAL A N 1
ATOM 792 C CA . VAL A 1 102 ? -3.934 -0.361 1.642 1.00 95.00 102 VAL A CA 1
ATOM 793 C C . VAL A 1 102 ? -5.392 -0.574 1.216 1.00 95.00 102 VAL A C 1
ATOM 795 O O . VAL A 1 102 ? -5.824 -0.014 0.206 1.00 95.00 102 VAL A O 1
ATOM 798 N N . PRO A 1 103 ? -6.177 -1.367 1.962 1.00 93.94 103 PRO A N 1
ATOM 799 C CA . PRO A 1 103 ? -7.567 -1.634 1.622 1.00 93.94 103 PRO A CA 1
ATOM 800 C C . PRO A 1 103 ? -8.483 -0.460 2.003 1.00 93.94 103 PRO A C 1
ATOM 802 O O . PRO A 1 103 ? -8.066 0.536 2.594 1.00 93.94 103 PRO A O 1
ATOM 805 N N . ALA A 1 104 ? -9.770 -0.582 1.675 1.00 94.19 104 ALA A N 1
ATOM 806 C CA . ALA A 1 104 ? -10.773 0.407 2.058 1.00 94.19 104 ALA A CA 1
ATOM 807 C C . ALA A 1 104 ? -10.816 0.620 3.585 1.00 94.19 104 ALA A C 1
ATOM 809 O O . ALA A 1 104 ? -10.735 -0.350 4.345 1.00 94.19 104 ALA A O 1
ATOM 810 N N . SER A 1 105 ? -11.033 1.865 4.033 1.00 93.25 105 SER A N 1
ATOM 811 C CA . SER A 1 105 ? -11.124 2.216 5.467 1.00 93.25 105 SER A CA 1
ATOM 812 C C . SER A 1 105 ? -12.099 1.309 6.240 1.00 93.25 105 SER A C 1
ATOM 814 O O . SER A 1 105 ? -11.789 0.838 7.334 1.00 93.25 105 SER A O 1
ATOM 816 N N . SER A 1 106 ? -13.234 0.939 5.639 1.00 93.19 106 SER A N 1
ATOM 817 C CA . SER A 1 106 ? -14.210 0.017 6.240 1.00 93.19 106 SER A CA 1
ATOM 818 C C . SER A 1 106 ? -13.641 -1.379 6.540 1.00 93.19 106 SER A C 1
ATOM 820 O O . SER A 1 106 ? -13.963 -1.972 7.572 1.00 93.19 106 SER A O 1
ATOM 822 N N . VAL A 1 107 ? -12.770 -1.903 5.673 1.00 94.44 107 VAL A N 1
ATOM 823 C CA . VAL A 1 107 ? -12.092 -3.198 5.854 1.00 94.44 107 VAL A CA 1
ATOM 824 C C . VAL A 1 107 ? -11.051 -3.105 6.967 1.00 94.44 107 VAL A C 1
ATOM 826 O O . VAL A 1 107 ? -10.957 -4.017 7.792 1.00 94.44 107 VAL A O 1
ATOM 829 N N . ILE A 1 108 ? -10.309 -1.995 7.024 1.00 94.12 108 ILE A N 1
ATOM 830 C CA . ILE A 1 108 ? -9.310 -1.733 8.070 1.00 94.12 108 ILE A CA 1
ATOM 831 C C . ILE A 1 108 ? -9.997 -1.658 9.432 1.00 94.12 108 ILE A C 1
ATOM 833 O O . ILE A 1 108 ? -9.650 -2.420 10.330 1.00 94.12 108 ILE A O 1
ATOM 837 N N . LYS A 1 109 ? -11.043 -0.835 9.561 1.00 93.12 109 LYS A N 1
ATOM 838 C CA . LYS A 1 109 ? -11.826 -0.703 10.797 1.00 93.12 109 LYS A CA 1
ATOM 839 C C . LYS A 1 109 ? -12.404 -2.034 11.262 1.00 93.12 109 LYS A C 1
ATOM 841 O O . LYS A 1 109 ? -12.265 -2.398 12.424 1.00 93.12 109 LYS A O 1
ATOM 846 N N . LYS A 1 110 ? -12.994 -2.813 10.348 1.00 93.25 110 LYS A N 1
ATOM 847 C CA . LYS A 1 110 ? -13.510 -4.152 10.671 1.00 93.25 110 LYS A CA 1
ATOM 848 C C . LYS A 1 110 ? -12.402 -5.089 11.155 1.00 93.25 110 LYS A C 1
ATOM 850 O O . LYS A 1 110 ? -12.637 -5.903 12.044 1.00 93.25 110 LYS A O 1
ATOM 855 N N . SER A 1 111 ? -11.212 -4.998 10.569 1.00 92.44 111 SER A N 1
ATOM 856 C CA . SER A 1 111 ? -10.050 -5.780 10.999 1.00 92.44 111 SER A CA 1
ATOM 857 C C . SER A 1 111 ? -9.582 -5.354 12.389 1.00 92.44 111 SER A C 1
ATOM 859 O O . SER A 1 111 ? -9.345 -6.222 13.226 1.00 92.44 111 SER A O 1
ATOM 861 N N . MET A 1 112 ? -9.559 -4.046 12.661 1.00 90.50 112 MET A N 1
ATOM 862 C CA . MET A 1 112 ? -9.183 -3.486 13.958 1.00 90.50 112 MET A CA 1
ATOM 863 C C . MET A 1 112 ? -10.154 -3.910 15.068 1.00 90.50 112 MET A C 1
ATOM 865 O O . MET A 1 112 ? -9.731 -4.405 16.108 1.00 90.50 112 MET A O 1
ATOM 869 N N . GLU A 1 113 ? -11.464 -3.848 14.827 1.00 90.19 113 GLU A N 1
ATOM 870 C CA . GLU A 1 113 ? -12.466 -4.302 15.802 1.00 90.19 113 GLU A CA 1
ATOM 871 C C . GLU A 1 113 ? -12.336 -5.802 16.132 1.00 90.19 113 GLU A C 1
ATOM 873 O O . GLU A 1 113 ? -12.525 -6.212 17.276 1.00 90.19 113 GLU A O 1
ATOM 878 N N . ARG A 1 114 ? -11.928 -6.642 15.166 1.00 89.06 114 ARG A N 1
ATOM 879 C CA . ARG A 1 114 ? -11.702 -8.084 15.403 1.00 89.06 114 ARG A CA 1
ATOM 880 C C . ARG A 1 114 ? -10.502 -8.380 16.301 1.00 89.06 114 ARG A C 1
ATOM 882 O O . ARG A 1 114 ? -10.451 -9.465 16.889 1.00 89.06 114 ARG A O 1
ATOM 889 N N . ILE A 1 115 ? -9.519 -7.485 16.340 1.00 88.88 115 ILE A N 1
ATOM 890 C CA . ILE A 1 115 ? -8.281 -7.672 17.108 1.00 88.88 115 ILE A CA 1
ATOM 891 C C . ILE A 1 115 ? -8.289 -6.875 18.408 1.00 88.88 115 ILE A C 1
ATOM 893 O O . ILE A 1 115 ? -7.630 -7.292 19.354 1.00 88.88 115 ILE A O 1
ATOM 897 N N . LYS A 1 116 ? -9.095 -5.812 18.505 1.00 81.00 116 LYS A N 1
ATOM 898 C CA . LYS A 1 116 ? -9.256 -4.968 19.696 1.00 81.00 116 LYS A CA 1
ATOM 899 C C . LYS A 1 116 ? -9.548 -5.771 20.963 1.00 81.00 116 LYS A C 1
ATOM 901 O O . LYS A 1 116 ? -8.964 -5.506 22.003 1.00 81.00 116 LYS A O 1
ATOM 906 N N . SER A 1 117 ? -10.378 -6.811 20.872 1.00 71.12 117 SER A N 1
ATOM 907 C CA . SER A 1 117 ? -10.687 -7.688 22.012 1.00 71.12 117 SER A CA 1
ATOM 908 C C . SER A 1 117 ? -9.588 -8.710 22.345 1.00 71.12 117 SER A C 1
ATOM 910 O O . SER A 1 117 ? -9.722 -9.456 23.310 1.00 71.12 117 SER A O 1
ATOM 912 N N . LYS A 1 118 ? -8.545 -8.816 21.514 1.00 72.19 118 LYS A N 1
ATOM 913 C CA . LYS A 1 118 ? -7.446 -9.792 21.624 1.00 72.19 118 LYS A CA 1
ATOM 914 C C . LYS A 1 118 ? -6.113 -9.146 22.013 1.00 72.19 118 LYS A C 1
ATOM 916 O O . LYS A 1 118 ? -5.152 -9.864 22.270 1.00 72.19 118 LYS A O 1
ATOM 921 N N . LEU A 1 119 ? -6.050 -7.816 22.029 1.00 66.62 119 LEU A N 1
ATOM 922 C CA . LEU A 1 119 ? -4.847 -7.038 22.301 1.00 66.62 119 LEU A CA 1
ATOM 923 C C . LEU A 1 119 ? -4.825 -6.610 23.769 1.00 66.62 119 LEU A C 1
ATOM 925 O O . LEU A 1 119 ? -5.550 -5.716 24.186 1.00 66.62 119 LEU A O 1
ATOM 929 N N . LEU A 1 120 ? -3.973 -7.272 24.551 1.00 61.19 120 LEU A N 1
ATOM 930 C CA . LEU A 1 120 ? -3.757 -7.019 25.980 1.00 61.19 120 LEU A CA 1
ATOM 931 C C . LEU A 1 120 ? -2.627 -5.991 26.226 1.00 61.19 120 LEU A C 1
ATOM 933 O O . LEU A 1 120 ? -1.894 -6.140 27.194 1.00 61.19 120 LEU A O 1
ATOM 937 N N . SER A 1 121 ? -2.479 -4.972 25.364 1.00 59.97 121 SER A N 1
ATOM 938 C CA . SER A 1 121 ? -1.425 -3.920 25.396 1.00 59.97 121 SER A CA 1
ATOM 939 C C . SER A 1 121 ? -0.155 -4.147 24.553 1.00 59.97 121 SER A C 1
ATOM 941 O O . SER A 1 121 ? 0.868 -3.519 24.814 1.00 59.97 121 SER A O 1
ATOM 943 N N . SER A 1 122 ? -0.185 -4.997 23.520 1.00 70.38 122 SER A N 1
ATOM 944 C CA . SER A 1 122 ? 0.917 -5.115 22.542 1.00 70.38 122 SER A CA 1
ATOM 945 C C . SER A 1 122 ? 0.608 -4.394 21.224 1.00 70.38 122 SER A C 1
ATOM 947 O O . SER A 1 122 ? -0.546 -4.083 20.958 1.00 70.38 122 SER A O 1
ATOM 949 N N . SER A 1 123 ? 1.614 -4.179 20.367 1.00 78.62 123 SER A N 1
ATOM 950 C CA . SER A 1 123 ? 1.396 -3.721 18.982 1.00 78.62 123 SER A CA 1
ATOM 951 C C . SER A 1 123 ? 0.472 -4.682 18.223 1.00 78.62 123 SER A C 1
ATOM 953 O O . SER A 1 123 ? 0.562 -5.907 18.386 1.00 78.62 123 SER A O 1
ATOM 955 N N . SER A 1 124 ? -0.409 -4.134 17.381 1.00 86.38 124 SER A N 1
ATOM 956 C CA . SER A 1 124 ? -1.342 -4.917 16.566 1.00 86.38 124 SER A CA 1
ATOM 957 C C . SER A 1 124 ? -0.769 -5.331 15.206 1.00 86.38 124 SER A C 1
ATOM 959 O O . SER A 1 124 ? -1.396 -6.117 14.490 1.00 86.38 124 SER A O 1
ATOM 961 N N . VAL A 1 125 ? 0.457 -4.890 14.884 1.00 90.00 125 VAL A N 1
ATOM 962 C CA . VAL A 1 125 ? 1.149 -5.121 13.604 1.00 90.00 125 VAL A CA 1
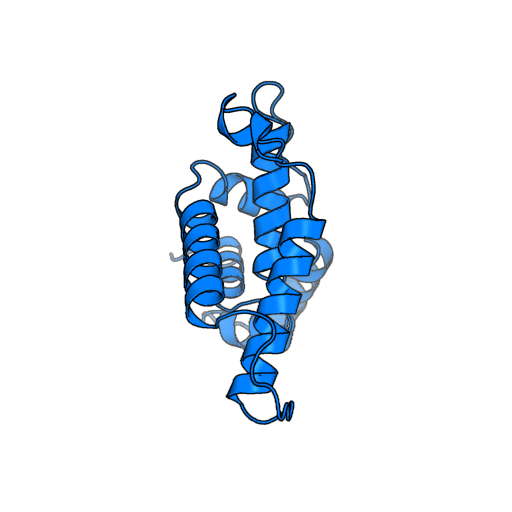ATOM 963 C C . VAL A 1 125 ? 1.117 -6.587 13.147 1.00 90.00 125 VAL A C 1
ATOM 965 O O . VAL A 1 125 ? 0.699 -6.822 12.011 1.00 90.00 125 VAL A O 1
ATOM 968 N N . PRO A 1 126 ? 1.474 -7.600 13.969 1.00 90.00 126 PRO A N 1
ATOM 969 C CA . PRO A 1 126 ? 1.467 -8.987 13.498 1.00 90.00 126 PRO A CA 1
ATOM 970 C C . PRO A 1 126 ? 0.066 -9.472 13.102 1.00 90.00 126 PRO A C 1
ATOM 972 O O . PRO A 1 126 ? -0.100 -10.170 12.104 1.00 90.00 126 PRO A O 1
ATOM 975 N N . LEU A 1 127 ? -0.960 -9.078 13.863 1.00 91.06 127 LEU A N 1
ATOM 976 C CA . LEU A 1 127 ? -2.344 -9.463 13.591 1.00 91.06 127 LEU A CA 1
ATOM 977 C C . LEU A 1 127 ? -2.913 -8.713 12.385 1.00 91.06 127 LEU A C 1
ATOM 979 O O . LEU A 1 127 ? -3.632 -9.308 11.581 1.00 91.06 127 LEU A O 1
ATOM 983 N N . LEU A 1 128 ? -2.570 -7.434 12.228 1.00 91.44 128 LEU A N 1
ATOM 984 C CA . LEU A 1 128 ? -2.922 -6.657 11.044 1.00 91.44 128 LEU A CA 1
ATOM 985 C C . LEU A 1 128 ? -2.302 -7.259 9.784 1.00 91.44 128 LEU A C 1
ATOM 987 O O . LEU A 1 128 ? -2.998 -7.371 8.780 1.00 91.44 128 LEU A O 1
ATOM 991 N N . HIS A 1 129 ? -1.054 -7.728 9.839 1.00 92.12 129 HIS A N 1
ATOM 992 C CA . HIS A 1 129 ? -0.416 -8.375 8.691 1.00 92.12 129 HIS A CA 1
ATOM 993 C C . HIS A 1 129 ? -1.106 -9.688 8.294 1.00 92.12 129 HIS A C 1
ATOM 995 O O . HIS A 1 129 ? -1.256 -9.971 7.108 1.00 92.12 129 HIS A O 1
ATOM 1001 N N . LEU A 1 130 ? -1.612 -10.449 9.272 1.00 92.19 130 LEU A N 1
ATOM 1002 C CA . LEU A 1 130 ? -2.419 -11.647 9.010 1.00 92.19 130 LEU A CA 1
ATOM 1003 C C . LEU A 1 130 ? -3.785 -11.321 8.388 1.00 92.19 130 LEU A C 1
ATOM 1005 O O . LEU A 1 130 ? -4.275 -12.076 7.550 1.00 92.19 130 LEU A O 1
ATOM 1009 N N . LEU A 1 131 ? -4.427 -10.229 8.812 1.00 92.94 131 LEU A N 1
ATOM 1010 C CA . LEU A 1 131 ? -5.749 -9.834 8.313 1.00 92.94 131 LEU A CA 1
ATOM 1011 C C . LEU A 1 131 ? -5.688 -9.084 6.979 1.00 92.94 131 LEU A C 1
ATOM 1013 O O . LEU A 1 131 ? -6.649 -9.140 6.212 1.00 92.94 131 LEU A O 1
ATOM 1017 N N . LEU A 1 132 ? -4.575 -8.405 6.708 1.00 94.12 132 LEU A N 1
ATOM 1018 C CA . LEU A 1 132 ? -4.346 -7.571 5.535 1.00 94.12 132 LEU A CA 1
ATOM 1019 C C . LEU A 1 132 ? -3.083 -8.040 4.778 1.00 94.12 132 LEU A C 1
ATOM 1021 O O . LEU A 1 132 ? -2.105 -7.297 4.684 1.00 94.12 132 LEU A O 1
ATOM 1025 N N . PRO A 1 133 ? -3.079 -9.266 4.222 1.00 92.50 133 PRO A N 1
ATOM 1026 C CA . PRO A 1 133 ? -1.874 -9.890 3.665 1.00 92.50 133 PRO A CA 1
ATOM 1027 C C . PRO A 1 133 ? -1.329 -9.190 2.412 1.00 92.50 133 PRO A C 1
ATOM 1029 O O . PRO A 1 133 ? -0.170 -9.373 2.055 1.00 92.50 133 PRO A O 1
ATOM 1032 N N . SER A 1 134 ? -2.155 -8.398 1.725 1.00 90.62 134 SER A N 1
ATOM 1033 C CA . SER A 1 134 ? -1.745 -7.599 0.567 1.00 90.62 134 SER A CA 1
ATOM 1034 C C . SER A 1 134 ? -1.146 -6.240 0.940 1.00 90.62 134 SER A C 1
ATOM 1036 O O . SER A 1 134 ? -0.625 -5.556 0.059 1.00 90.62 134 SER A O 1
ATOM 1038 N N . THR A 1 135 ? -1.251 -5.829 2.207 1.00 95.00 135 THR A N 1
ATOM 1039 C CA . THR A 1 135 ? -0.779 -4.525 2.677 1.00 95.00 135 THR A CA 1
ATOM 1040 C C . THR A 1 135 ? 0.688 -4.613 3.075 1.00 95.00 135 THR A C 1
ATOM 1042 O O . THR A 1 135 ? 1.102 -5.497 3.824 1.00 95.00 135 THR A O 1
ATOM 1045 N N . HIS A 1 136 ? 1.482 -3.666 2.589 1.00 94.19 136 HIS A N 1
ATOM 1046 C CA . HIS A 1 136 ? 2.901 -3.560 2.898 1.00 94.19 136 HIS A CA 1
ATOM 1047 C C . HIS A 1 136 ? 3.136 -3.208 4.376 1.00 94.19 136 HIS A C 1
ATOM 1049 O O . HIS A 1 136 ? 2.371 -2.449 4.974 1.00 94.19 136 HIS A O 1
ATOM 1055 N N . SER A 1 137 ? 4.241 -3.697 4.944 1.00 92.38 137 SER A N 1
ATOM 1056 C CA . SER A 1 137 ? 4.575 -3.539 6.367 1.00 92.38 137 SER A CA 1
ATOM 1057 C C . SER A 1 137 ? 4.643 -2.081 6.827 1.00 92.38 137 SER A C 1
ATOM 1059 O O . SER A 1 137 ? 4.214 -1.771 7.935 1.00 92.38 137 SER A O 1
ATOM 1061 N N . ASP A 1 138 ? 5.128 -1.176 5.972 1.00 91.50 138 ASP A N 1
ATOM 1062 C CA . ASP A 1 138 ? 5.150 0.263 6.273 1.00 91.50 138 ASP A CA 1
ATOM 1063 C C . ASP A 1 138 ? 3.741 0.828 6.488 1.00 91.50 138 ASP A C 1
ATOM 1065 O O . ASP A 1 138 ? 3.508 1.508 7.479 1.00 91.50 138 ASP A O 1
ATOM 1069 N N . ALA A 1 139 ? 2.780 0.493 5.625 1.00 93.69 139 ALA A N 1
ATOM 1070 C CA . ALA A 1 139 ? 1.409 0.964 5.796 1.00 93.69 139 ALA A CA 1
ATOM 1071 C C . ALA A 1 139 ? 0.693 0.271 6.962 1.00 93.69 139 ALA A C 1
ATOM 1073 O O . ALA A 1 139 ? -0.124 0.894 7.630 1.00 93.69 139 ALA A O 1
ATOM 1074 N N . ILE A 1 140 ? 1.011 -0.996 7.252 1.00 94.88 140 ILE A N 1
ATOM 1075 C CA . ILE A 1 140 ? 0.498 -1.675 8.454 1.00 94.88 140 ILE A CA 1
ATOM 1076 C C . ILE A 1 140 ? 0.945 -0.949 9.719 1.00 94.88 140 ILE A C 1
ATOM 1078 O O . ILE A 1 140 ? 0.148 -0.788 10.638 1.00 94.88 140 ILE A O 1
ATOM 1082 N N . ARG A 1 141 ? 2.203 -0.509 9.762 1.00 92.19 141 ARG A N 1
ATOM 1083 C CA . ARG A 1 141 ? 2.739 0.262 10.881 1.00 92.19 141 ARG A CA 1
ATOM 1084 C C . ARG A 1 141 ? 2.045 1.615 11.022 1.00 92.19 141 ARG A C 1
ATOM 1086 O O . ARG A 1 141 ? 1.629 1.935 12.122 1.00 92.19 141 ARG A O 1
ATOM 1093 N N . GLU A 1 142 ? 1.832 2.349 9.930 1.00 92.25 142 GLU A N 1
ATOM 1094 C CA . GLU A 1 142 ? 1.069 3.611 9.970 1.00 92.25 142 GLU A CA 1
ATOM 1095 C C . GLU A 1 142 ? -0.384 3.396 10.441 1.00 92.25 142 GLU A C 1
ATOM 1097 O O . GLU A 1 142 ? -0.919 4.197 11.203 1.00 92.25 142 GLU A O 1
ATOM 1102 N N . ILE A 1 143 ? -1.024 2.289 10.043 1.00 93.38 143 ILE A N 1
ATOM 1103 C CA . ILE A 1 143 ? -2.358 1.910 10.538 1.00 93.38 143 ILE A CA 1
ATOM 1104 C C . ILE A 1 143 ? -2.315 1.613 12.046 1.00 93.38 143 ILE A C 1
ATOM 1106 O O . ILE A 1 143 ? -3.187 2.078 12.777 1.00 93.38 143 ILE A O 1
ATOM 1110 N N . ASP A 1 144 ? -1.328 0.843 12.518 1.00 91.88 144 ASP A N 1
ATOM 1111 C CA . ASP A 1 144 ? -1.166 0.534 13.947 1.00 91.88 144 ASP A CA 1
ATOM 1112 C C . ASP A 1 144 ? -0.934 1.805 14.766 1.00 91.88 144 ASP A C 1
ATOM 1114 O O . ASP A 1 144 ? -1.618 2.003 15.761 1.00 91.88 144 ASP A O 1
ATOM 1118 N N . GLU A 1 145 ? -0.045 2.694 14.317 1.00 91.50 145 GLU A N 1
ATOM 1119 C CA . GLU A 1 145 ? 0.228 3.985 14.964 1.00 91.50 145 GLU A CA 1
ATOM 1120 C C . GLU A 1 145 ? -1.019 4.876 15.037 1.00 91.50 145 GLU A C 1
ATOM 1122 O O . GLU A 1 145 ? -1.228 5.563 16.035 1.00 91.50 145 GLU A O 1
ATOM 1127 N N . PHE A 1 146 ? -1.866 4.859 14.002 1.00 91.31 146 PHE A N 1
ATOM 1128 C CA . PHE A 1 146 ? -3.111 5.623 13.987 1.00 91.31 146 PHE A CA 1
ATOM 1129 C C . PHE A 1 146 ? -4.135 5.105 15.013 1.00 91.31 146 PHE A C 1
ATOM 1131 O O . PHE A 1 146 ? -4.757 5.902 15.716 1.00 91.31 146 PHE A O 1
ATOM 1138 N N . PHE A 1 147 ? -4.324 3.784 15.120 1.00 88.56 147 PHE A N 1
ATOM 1139 C CA . PHE A 1 147 ? -5.324 3.197 16.027 1.00 88.56 147 PHE A CA 1
ATOM 1140 C C . PHE A 1 147 ? -4.806 2.931 17.451 1.00 88.56 147 PHE A C 1
ATOM 1142 O O . PHE A 1 147 ? -5.609 2.878 18.383 1.00 88.56 147 PHE A O 1
ATOM 1149 N N . ASN A 1 148 ? -3.494 2.767 17.621 1.00 85.88 148 ASN A N 1
ATOM 1150 C CA . ASN A 1 148 ? -2.806 2.517 18.888 1.00 85.88 148 ASN A CA 1
ATOM 1151 C C . ASN A 1 148 ? -1.629 3.503 19.041 1.00 85.88 148 ASN A C 1
ATOM 1153 O O . ASN A 1 148 ? -0.467 3.088 18.976 1.00 85.88 148 ASN A O 1
ATOM 1157 N N . PRO A 1 149 ? -1.893 4.810 19.222 1.00 77.75 149 PRO A N 1
ATOM 1158 C CA . PRO A 1 149 ? -0.825 5.791 19.365 1.00 77.75 149 PRO A CA 1
ATOM 1159 C C . PRO A 1 149 ? 0.038 5.471 20.599 1.00 77.75 149 PRO A C 1
ATOM 1161 O O . PRO A 1 149 ? -0.505 5.038 21.623 1.00 77.75 149 PRO A O 1
ATOM 1164 N N . PRO A 1 150 ? 1.370 5.665 20.532 1.00 68.00 150 PRO A N 1
ATOM 1165 C CA . PRO A 1 150 ? 2.231 5.500 21.698 1.00 68.00 150 PRO A CA 1
ATOM 1166 C C . PRO A 1 150 ? 1.766 6.435 22.825 1.00 68.00 150 PRO A C 1
ATOM 1168 O O . PRO A 1 150 ? 1.503 7.613 22.577 1.00 68.00 150 PRO A O 1
ATOM 1171 N N . GLN A 1 151 ? 1.621 5.879 24.034 1.00 57.22 151 GLN A N 1
ATOM 1172 C CA . GLN A 1 151 ? 1.288 6.623 25.257 1.00 57.22 151 GLN A CA 1
ATOM 1173 C C . GLN A 1 151 ? 2.454 7.486 25.733 1.00 57.22 151 GLN A C 1
ATOM 1175 O O . GLN A 1 151 ? 3.614 7.028 25.603 1.00 57.22 151 GLN A O 1
#

Sequence (151 aa):
MADQAANGTLVFGDSLVISSLKLALTYNEALLSGRLTNTRGGIVQSIFLGSLKKQIEEMLRCSEGLKNDLYTYLDSGRWPSDEKQEGINSVLLSWYLQWFGVPASSVIKKSMERIKSKLLSSSSVPLLHLLLPSTHSDAIREIDEFFNPPQ

Foldseek 3Di:
DVVCVVPVPPPLPDPVVLVVLVVLQVQVVCVVVVVDDDPVDHPDDPVVSVVVLVVLVVVLVPDDCLLVQVLCCLVPVDGDDDPPCRNPSNSSNSSVCSNQVPDHSVQLVVQCVVCVVVCPPDQCQVSLCVSRVSGHSVVSVSSSCSVPPDD

Solvent-accessible surface area (backbone atoms only — not comparable to full-atom values): 9063 Å² total; per-residue (Å²): 121,75,70,50,74,76,63,78,61,76,81,72,75,60,72,62,58,59,55,52,49,52,51,52,50,52,52,48,49,32,41,76,70,60,77,40,85,58,98,85,58,71,97,64,63,64,68,61,53,52,52,52,51,49,53,49,55,49,53,64,68,70,40,81,63,48,67,58,44,49,48,46,20,56,74,70,60,46,73,55,75,50,93,88,55,37,63,59,56,36,39,52,48,52,47,49,32,61,73,33,36,53,74,58,34,70,59,52,52,54,52,48,63,72,41,58,87,71,53,92,85,64,85,52,46,71,61,47,45,70,74,37,73,70,36,35,69,70,55,44,47,54,52,33,46,71,78,56,59,87,130

Secondary structure (DSSP, 8-state):
--TTTTS-------THHHHHHHHHHHHHHHHHTTSS--TT--SS-HHHHHHHHHHHHHHHHH-TTHHHHHHHHHHH-PPP--TTTHHHHHHHHHHHHHHTT---HHHHHHHHHHHHTT-SSS-SHHHHHHH-TTS-HHHHHHHHHHHS---

pLDDT: mean 82.96, std 14.84, range [36.38, 95.0]

Radius of gyration: 18.13 Å; Cα contacts (8 Å, |Δi|>4): 102; chains: 1; bounding box: 33×43×50 Å

Mean predicted aligned error: 8.33 Å

Organism: Rhizophora mucronata (NCBI:txid61149)

InterPro domains:
  IPR024990 Anaphase-promoting complex subunit 1 [PTHR12827] (8-140)
  IPR041221 Anaphase-promoting complex subunit 1, C-terminal [PF18122] (12-103)